Protein AF-A0A7C5WTH0-F1 (afdb_monomer_lite)

Structure (mmCIF, N/CA/C/O backbone):
data_AF-A0A7C5WTH0-F1
#
_entry.id   AF-A0A7C5WTH0-F1
#
loop_
_atom_site.group_PDB
_atom_site.id
_atom_site.type_symbol
_atom_site.label_atom_id
_atom_site.label_alt_id
_atom_site.label_comp_id
_atom_site.label_asym_id
_atom_site.label_entity_id
_atom_site.label_seq_id
_atom_site.pdbx_PDB_ins_code
_atom_site.Cartn_x
_atom_site.Cartn_y
_atom_site.Cartn_z
_atom_site.occupancy
_atom_site.B_iso_or_equiv
_atom_site.auth_seq_id
_atom_site.auth_comp_id
_atom_site.auth_asym_id
_atom_site.auth_atom_id
_atom_site.pdbx_PDB_model_num
ATOM 1 N N . MET A 1 1 ? 43.660 -4.770 -31.648 1.00 60.31 1 MET A N 1
ATOM 2 C CA . MET A 1 1 ? 43.127 -5.489 -30.465 1.00 60.31 1 MET A CA 1
ATOM 3 C C . MET A 1 1 ? 42.902 -4.572 -29.257 1.00 60.31 1 MET A C 1
ATOM 5 O O . MET A 1 1 ? 41.754 -4.404 -28.886 1.00 60.31 1 MET A O 1
ATOM 9 N N . ARG A 1 2 ? 43.913 -3.871 -28.709 1.00 62.16 2 ARG A N 1
ATOM 10 C CA . ARG A 1 2 ? 43.739 -2.912 -27.582 1.00 62.16 2 ARG A CA 1
ATOM 11 C C . ARG A 1 2 ? 42.656 -1.836 -27.797 1.00 62.16 2 ARG A C 1
ATOM 13 O O . ARG A 1 2 ? 41.856 -1.600 -26.903 1.00 62.16 2 ARG A O 1
ATOM 20 N N . LYS A 1 3 ? 42.592 -1.231 -28.993 1.00 58.28 3 LYS A N 1
ATOM 21 C CA . LYS A 1 3 ? 41.564 -0.225 -29.331 1.00 58.28 3 LYS A CA 1
ATOM 22 C C . LYS A 1 3 ? 40.144 -0.807 -29.359 1.00 58.28 3 LYS A C 1
ATOM 24 O O . LYS A 1 3 ? 39.241 -0.133 -28.889 1.00 58.28 3 LYS A O 1
ATOM 29 N N . MET A 1 4 ? 39.978 -2.052 -29.827 1.00 62.91 4 MET A N 1
ATOM 30 C CA . MET A 1 4 ? 38.688 -2.768 -29.861 1.00 62.91 4 MET A CA 1
ATOM 31 C C . MET A 1 4 ? 38.230 -3.197 -28.459 1.00 62.91 4 MET A C 1
ATOM 33 O O . MET A 1 4 ? 37.045 -3.140 -28.158 1.00 62.91 4 MET A O 1
ATOM 37 N N . ILE A 1 5 ? 39.172 -3.554 -27.576 1.00 69.75 5 ILE A N 1
ATOM 38 C CA . ILE A 1 5 ? 38.886 -3.855 -26.163 1.00 69.75 5 ILE A CA 1
ATOM 39 C C . ILE A 1 5 ? 38.426 -2.587 -25.426 1.00 69.75 5 ILE A C 1
ATOM 41 O O . ILE A 1 5 ? 37.451 -2.634 -24.683 1.00 69.75 5 ILE A O 1
ATOM 45 N N . LEU A 1 6 ? 39.066 -1.437 -25.678 1.00 64.88 6 LEU A N 1
ATOM 46 C CA . LEU A 1 6 ? 38.648 -0.160 -25.088 1.00 64.88 6 LEU A CA 1
ATOM 47 C C . LEU A 1 6 ? 37.263 0.302 -25.568 1.00 64.88 6 LEU A C 1
ATOM 49 O O . LEU A 1 6 ? 36.499 0.825 -24.763 1.00 64.88 6 LEU A O 1
ATOM 53 N N . THR A 1 7 ? 36.918 0.103 -26.846 1.00 69.19 7 THR A N 1
ATOM 54 C CA . THR A 1 7 ? 35.583 0.476 -27.357 1.00 69.19 7 THR A CA 1
ATOM 55 C C . THR A 1 7 ? 34.490 -0.439 -26.812 1.00 69.19 7 THR A C 1
ATOM 57 O O . THR A 1 7 ? 33.424 0.048 -26.444 1.00 69.19 7 THR A O 1
ATOM 60 N N . GLY A 1 8 ? 34.763 -1.744 -26.692 1.00 68.75 8 GLY A N 1
ATOM 61 C CA . GLY A 1 8 ? 33.838 -2.692 -26.067 1.00 68.75 8 GLY A CA 1
ATOM 62 C C . GLY A 1 8 ? 33.584 -2.383 -24.588 1.00 68.75 8 GLY A C 1
ATOM 63 O O . GLY A 1 8 ? 32.438 -2.398 -24.148 1.00 68.75 8 GLY A O 1
ATOM 64 N N . LEU A 1 9 ? 34.628 -2.019 -23.834 1.00 73.75 9 LEU A N 1
ATOM 65 C CA . LEU A 1 9 ? 34.502 -1.667 -22.416 1.00 73.75 9 LEU A CA 1
ATOM 66 C C . LEU A 1 9 ? 33.689 -0.378 -22.197 1.00 73.75 9 LEU A C 1
ATOM 68 O O . LEU A 1 9 ? 32.889 -0.311 -21.265 1.00 73.75 9 LEU A O 1
ATOM 72 N N . LEU A 1 10 ? 33.846 0.624 -23.070 1.00 72.06 10 LEU A N 1
ATOM 73 C CA . LEU A 1 10 ? 33.087 1.877 -22.987 1.00 72.06 10 LEU A CA 1
ATOM 74 C C . LEU A 1 10 ? 31.585 1.666 -23.253 1.00 72.06 10 LEU A C 1
ATOM 76 O O . LEU A 1 10 ? 30.747 2.274 -22.588 1.00 72.06 10 LEU A O 1
ATOM 80 N N . LEU A 1 11 ? 31.240 0.782 -24.198 1.00 71.00 11 LEU A N 1
ATOM 81 C CA . LEU A 1 11 ? 29.849 0.474 -24.545 1.00 71.00 11 LEU A CA 1
ATOM 82 C C . LEU A 1 11 ? 29.130 -0.285 -23.413 1.00 71.00 11 LEU A C 1
ATOM 84 O O . LEU A 1 11 ? 27.972 0.000 -23.101 1.00 71.00 11 LEU A O 1
ATOM 88 N N . VAL A 1 12 ? 29.830 -1.202 -22.738 1.00 73.00 12 VAL A N 1
ATOM 89 C CA . VAL A 1 12 ? 29.290 -1.931 -21.576 1.00 73.00 12 VAL A CA 1
ATOM 90 C C . VAL A 1 12 ? 29.013 -0.984 -20.399 1.00 73.00 12 VAL A C 1
ATOM 92 O O . VAL A 1 12 ? 27.965 -1.100 -19.764 1.00 73.00 12 VAL A O 1
ATOM 95 N N . LEU A 1 13 ? 29.886 0.000 -20.146 1.00 70.94 13 LEU A N 1
ATOM 96 C CA . LEU A 1 13 ? 29.694 0.992 -19.075 1.00 70.94 13 LEU A CA 1
ATOM 97 C C . LEU A 1 13 ? 28.520 1.952 -19.326 1.00 70.94 13 LEU A C 1
ATOM 99 O O . LEU A 1 13 ? 27.831 2.339 -18.386 1.00 70.94 13 LEU A O 1
ATOM 103 N N . ALA A 1 14 ? 28.275 2.341 -20.579 1.00 70.50 14 ALA A N 1
ATOM 104 C CA . ALA A 1 14 ? 27.148 3.215 -20.908 1.00 70.50 14 ALA A CA 1
ATOM 105 C C . ALA A 1 14 ? 25.796 2.521 -20.669 1.00 70.50 14 ALA A C 1
ATOM 107 O O . ALA A 1 14 ? 24.838 3.147 -20.217 1.00 70.50 14 ALA A O 1
ATOM 108 N N . THR A 1 15 ? 25.731 1.212 -20.921 1.00 72.50 15 THR A N 1
ATOM 109 C CA . THR A 1 15 ? 24.485 0.445 -20.805 1.00 72.50 15 THR A CA 1
ATOM 110 C C . THR A 1 15 ? 24.061 0.271 -19.341 1.00 72.50 15 THR A C 1
ATOM 112 O O . THR A 1 15 ? 22.881 0.407 -19.019 1.00 72.50 15 THR A O 1
ATOM 115 N N . SER A 1 16 ? 25.006 0.032 -18.423 1.00 73.06 16 SER A N 1
ATOM 116 C CA . SER A 1 16 ? 24.707 -0.141 -16.991 1.00 73.06 16 SER A CA 1
ATOM 117 C C . SER A 1 16 ? 24.170 1.134 -16.328 1.00 73.06 16 SER A C 1
ATOM 119 O O . SER A 1 16 ? 23.262 1.055 -15.498 1.00 73.06 16 SER A O 1
ATOM 121 N N . ALA A 1 17 ? 24.659 2.310 -16.733 1.00 74.44 17 ALA A N 1
ATOM 122 C CA . ALA A 1 17 ? 24.171 3.594 -16.231 1.00 74.44 17 ALA A CA 1
ATOM 123 C C . ALA A 1 17 ? 22.695 3.847 -16.599 1.00 74.44 17 ALA A C 1
ATOM 125 O O . ALA A 1 17 ? 21.918 4.321 -15.766 1.00 74.44 17 ALA A O 1
ATOM 126 N N . SER A 1 18 ? 22.278 3.482 -17.817 1.00 78.94 18 SER A N 1
ATOM 127 C CA . SER A 1 18 ? 20.880 3.610 -18.244 1.00 78.94 18 SER A CA 1
ATOM 128 C C . SER A 1 18 ? 19.937 2.731 -17.418 1.00 78.94 18 SER A C 1
ATOM 130 O O . SER A 1 18 ? 18.893 3.217 -16.979 1.00 78.94 18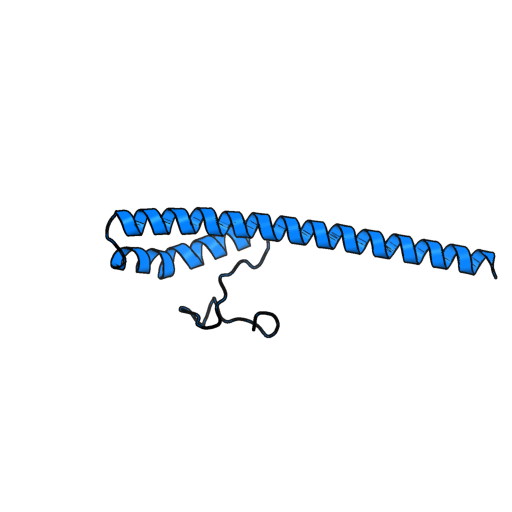 SER A O 1
ATOM 132 N N . PHE A 1 19 ? 20.315 1.481 -17.131 1.00 79.06 19 PHE A N 1
ATOM 133 C CA . PHE A 1 19 ? 19.505 0.587 -16.292 1.00 79.06 19 PHE A CA 1
ATOM 134 C C . PHE A 1 19 ? 19.305 1.127 -14.873 1.00 79.06 19 PHE A C 1
ATOM 136 O O . PHE A 1 19 ? 18.183 1.102 -14.368 1.00 79.06 19 PHE A O 1
ATOM 143 N N . ALA A 1 20 ? 20.362 1.658 -14.250 1.00 82.56 20 ALA A N 1
ATOM 144 C CA . ALA A 1 20 ? 20.267 2.253 -12.918 1.00 82.56 20 ALA A CA 1
ATOM 145 C C . ALA A 1 20 ? 19.288 3.442 -12.895 1.00 82.56 20 ALA A C 1
ATOM 147 O O . ALA A 1 20 ? 18.431 3.523 -12.017 1.00 82.56 20 ALA A O 1
ATOM 148 N N . SER A 1 21 ? 19.356 4.322 -13.900 1.00 86.25 21 SER A N 1
ATOM 149 C CA . SER A 1 21 ? 18.462 5.486 -13.992 1.00 86.25 21 SER A CA 1
ATOM 150 C C . SER A 1 21 ? 16.986 5.112 -14.183 1.00 86.25 21 SER A C 1
ATOM 152 O O . SER A 1 21 ? 16.100 5.744 -13.606 1.00 86.25 21 SER A O 1
ATOM 154 N N . GLU A 1 22 ? 16.713 4.059 -14.956 1.00 91.81 22 GLU A N 1
ATOM 155 C CA . GLU A 1 22 ? 15.357 3.568 -15.193 1.00 91.81 22 GLU A CA 1
ATOM 156 C C . GLU A 1 22 ? 14.783 2.890 -13.943 1.00 91.81 22 GLU A C 1
ATOM 158 O O . GLU A 1 22 ? 13.616 3.102 -13.612 1.00 91.81 22 GLU A O 1
ATOM 163 N N . LEU A 1 23 ? 15.601 2.135 -13.201 1.00 92.88 23 LEU A N 1
ATOM 164 C CA . LEU A 1 23 ? 15.189 1.552 -11.925 1.00 92.88 23 LEU A CA 1
ATOM 165 C C . LEU A 1 23 ? 14.789 2.643 -10.924 1.00 92.88 23 LEU A C 1
ATOM 167 O O . LEU A 1 23 ? 13.683 2.594 -10.391 1.00 92.88 23 LEU A O 1
ATOM 171 N N . SER A 1 24 ? 15.624 3.671 -10.742 1.00 94.75 24 SER A N 1
ATOM 172 C CA . SER A 1 24 ? 15.309 4.785 -9.839 1.00 94.75 24 SER A CA 1
ATOM 173 C C . SER A 1 24 ? 14.029 5.524 -10.242 1.00 94.75 24 SER A C 1
ATOM 175 O O . SER A 1 24 ? 13.243 5.923 -9.382 1.00 94.75 24 SER A O 1
ATOM 177 N N . ARG A 1 25 ? 13.767 5.679 -11.547 1.00 94.88 25 ARG A N 1
ATOM 178 C CA . ARG A 1 25 ? 12.515 6.273 -12.038 1.00 94.88 25 ARG A CA 1
ATOM 179 C C . ARG A 1 25 ? 11.300 5.415 -11.678 1.00 94.88 25 ARG A C 1
ATOM 181 O O . ARG A 1 25 ? 10.282 5.952 -11.242 1.00 94.88 25 ARG A O 1
ATOM 188 N N . ARG A 1 26 ? 11.397 4.091 -11.833 1.00 94.81 26 ARG A N 1
ATOM 189 C CA . ARG A 1 26 ? 10.327 3.155 -11.450 1.00 94.81 26 ARG A CA 1
ATOM 190 C C . ARG A 1 26 ? 10.087 3.159 -9.946 1.00 94.81 26 ARG A C 1
ATOM 192 O O . ARG A 1 26 ? 8.938 3.186 -9.526 1.00 94.81 26 ARG A O 1
ATOM 199 N N . GLU A 1 27 ? 11.137 3.195 -9.134 1.00 95.25 27 GLU A N 1
ATOM 200 C CA . GLU A 1 27 ? 11.012 3.302 -7.676 1.00 95.25 27 GLU A CA 1
ATOM 201 C C . GLU A 1 27 ? 10.278 4.583 -7.262 1.00 95.25 27 GLU A C 1
ATOM 203 O O . GLU A 1 27 ? 9.351 4.533 -6.453 1.00 95.25 27 GLU A O 1
ATOM 208 N N . GLN A 1 28 ? 10.628 5.724 -7.860 1.00 96.94 28 GLN A N 1
ATOM 209 C CA . GLN A 1 28 ? 9.950 6.994 -7.593 1.00 96.94 28 GLN A CA 1
ATOM 210 C C . GLN A 1 28 ? 8.469 6.946 -7.983 1.00 96.94 28 GLN A C 1
ATOM 212 O O . GLN A 1 28 ? 7.612 7.331 -7.186 1.00 96.94 28 GLN A O 1
ATOM 217 N N . ALA A 1 29 ? 8.149 6.424 -9.168 1.00 96.06 29 ALA A N 1
ATOM 218 C CA . ALA A 1 29 ? 6.762 6.261 -9.592 1.00 96.06 29 ALA A CA 1
ATOM 219 C C . ALA A 1 29 ? 5.991 5.289 -8.667 1.00 96.06 29 ALA A C 1
ATOM 221 O O . ALA A 1 29 ? 4.842 5.557 -8.312 1.00 96.06 29 ALA A O 1
ATOM 222 N N . ALA A 1 30 ? 6.637 4.234 -8.152 1.00 96.25 30 ALA A N 1
ATOM 223 C CA . ALA A 1 30 ? 6.040 3.315 -7.175 1.00 96.25 30 ALA A CA 1
ATOM 224 C C . ALA A 1 30 ? 5.679 3.996 -5.869 1.00 96.25 30 ALA A C 1
ATOM 226 O O . ALA A 1 30 ? 4.579 3.811 -5.335 1.00 96.25 30 ALA A O 1
ATOM 227 N N . GLN A 1 31 ? 6.601 4.809 -5.364 1.00 96.62 31 GLN A N 1
ATOM 228 C CA . GLN A 1 31 ? 6.387 5.581 -4.155 1.00 96.62 31 GLN A CA 1
ATOM 229 C C . GLN A 1 31 ? 5.229 6.564 -4.336 1.00 96.62 31 GLN A C 1
ATOM 231 O O . GLN A 1 31 ? 4.379 6.655 -3.453 1.00 96.62 31 GLN A O 1
ATOM 236 N N . GLN A 1 32 ? 5.139 7.240 -5.483 1.00 97.25 32 GLN A N 1
ATOM 237 C CA . GLN A 1 32 ? 4.058 8.186 -5.777 1.00 97.25 32 GLN A CA 1
ATOM 238 C C . GLN A 1 32 ? 2.680 7.511 -5.775 1.00 97.25 32 GLN A C 1
ATOM 240 O O . GLN A 1 32 ? 1.779 7.956 -5.057 1.00 97.25 32 GLN A O 1
ATOM 245 N N . VAL A 1 33 ? 2.520 6.401 -6.502 1.00 97.81 33 VAL A N 1
ATOM 246 C CA . VAL 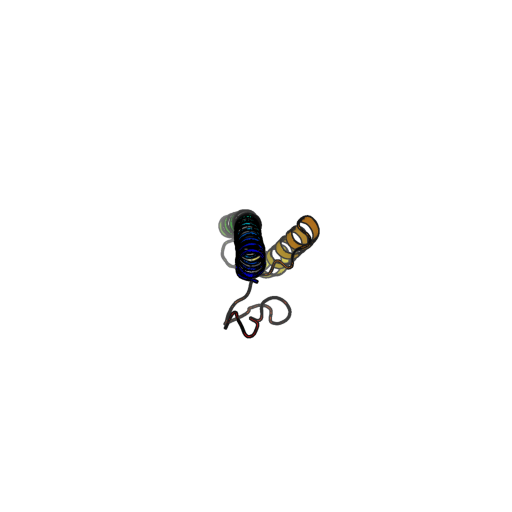A 1 33 ? 1.242 5.667 -6.561 1.00 97.81 33 VAL A CA 1
ATOM 247 C C . VAL A 1 33 ? 0.868 5.103 -5.185 1.00 97.81 33 VAL A C 1
ATOM 249 O O . VAL A 1 33 ? -0.286 5.184 -4.757 1.00 97.81 33 VAL A O 1
ATOM 252 N N . THR A 1 34 ? 1.850 4.603 -4.431 1.00 96.12 34 THR A N 1
ATOM 253 C CA . THR A 1 34 ? 1.627 4.096 -3.067 1.00 96.12 34 THR A CA 1
ATOM 254 C C . THR A 1 34 ? 1.206 5.210 -2.106 1.00 96.12 34 THR A C 1
ATOM 256 O O . THR A 1 34 ? 0.284 5.030 -1.306 1.00 96.12 34 THR A O 1
ATOM 259 N N . GLN A 1 35 ? 1.823 6.391 -2.193 1.00 97.25 35 GLN A N 1
ATOM 260 C CA . GLN A 1 35 ? 1.425 7.559 -1.402 1.00 97.25 35 GLN A CA 1
ATOM 261 C C . GLN A 1 35 ? 0.003 8.013 -1.743 1.00 97.25 35 GLN A C 1
ATOM 263 O O . GLN A 1 35 ? -0.763 8.360 -0.839 1.00 97.25 35 GLN A O 1
ATOM 268 N N . GLN A 1 36 ? -0.382 7.966 -3.020 1.00 97.19 36 GLN A N 1
ATOM 269 C CA . GLN A 1 36 ? -1.746 8.267 -3.448 1.00 97.19 36 GLN A CA 1
ATOM 270 C C . GLN A 1 36 ? -2.754 7.286 -2.835 1.00 97.19 36 GLN A C 1
ATOM 272 O O . GLN A 1 36 ? -3.754 7.734 -2.263 1.00 97.19 36 GLN A O 1
ATOM 277 N N . LEU A 1 37 ? -2.466 5.979 -2.867 1.00 97.19 37 LEU A N 1
ATOM 278 C CA . LEU A 1 37 ? -3.292 4.959 -2.212 1.00 97.19 37 LEU A CA 1
ATOM 279 C C . LEU A 1 37 ? -3.451 5.246 -0.715 1.00 97.19 37 LEU A C 1
ATOM 281 O O . LEU A 1 37 ? -4.572 5.273 -0.204 1.00 97.19 37 LEU A O 1
ATOM 285 N N . LEU A 1 38 ? -2.341 5.490 -0.011 1.00 96.25 38 LEU A N 1
ATOM 286 C CA . LEU A 1 38 ? -2.343 5.763 1.428 1.00 96.25 38 LEU A CA 1
ATOM 287 C C . LEU A 1 38 ? -3.141 7.021 1.773 1.00 96.25 38 LEU A C 1
ATOM 289 O O . LEU A 1 38 ? -3.915 7.011 2.732 1.00 96.25 38 LEU A O 1
ATOM 293 N N . LYS A 1 39 ? -2.990 8.094 0.992 1.00 97.69 39 LYS A N 1
ATOM 294 C CA . LYS A 1 39 ? -3.705 9.353 1.215 1.00 97.69 39 LYS A CA 1
ATOM 295 C C . LYS A 1 39 ? -5.210 9.183 1.023 1.00 97.69 39 LYS A C 1
ATOM 297 O O . LYS A 1 39 ? -5.979 9.618 1.880 1.00 97.69 39 LYS A O 1
ATOM 302 N N . GLN A 1 4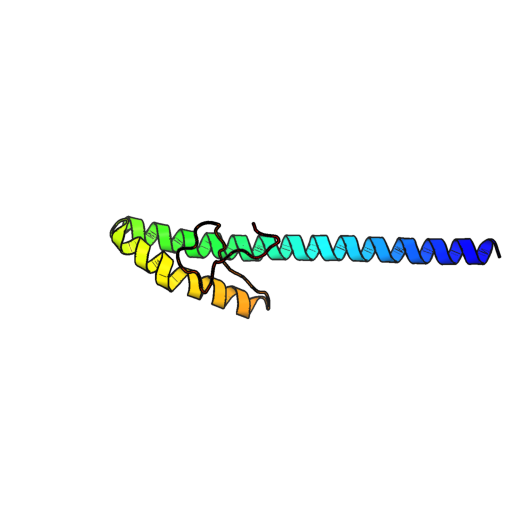0 ? -5.629 8.539 -0.067 1.00 97.00 40 GLN A N 1
ATOM 303 C CA . GLN A 1 40 ? -7.047 8.323 -0.367 1.00 97.00 40 GLN A CA 1
ATOM 304 C C . GLN A 1 40 ? -7.700 7.402 0.670 1.00 97.00 40 GLN A C 1
ATOM 306 O O . GLN A 1 40 ? -8.675 7.791 1.318 1.00 97.00 40 GLN A O 1
ATOM 311 N N . LEU A 1 41 ? -7.118 6.221 0.894 1.00 96.12 41 LEU A N 1
ATOM 312 C CA . LEU A 1 41 ? -7.669 5.236 1.820 1.00 96.12 41 LEU A CA 1
ATOM 313 C C . LEU A 1 41 ? -7.615 5.721 3.274 1.00 96.12 41 LEU A C 1
ATOM 315 O O . LEU A 1 41 ? -8.570 5.544 4.027 1.00 96.12 41 LEU A O 1
ATOM 319 N N . GLY A 1 42 ? -6.515 6.360 3.677 1.00 95.56 42 GLY A N 1
ATOM 320 C CA . GLY A 1 42 ? -6.361 6.923 5.016 1.00 95.56 42 GLY A CA 1
ATOM 321 C C . GLY A 1 42 ? -7.358 8.047 5.299 1.00 95.56 42 GLY A C 1
ATOM 322 O O . GLY A 1 42 ? -7.875 8.133 6.412 1.00 95.56 42 GLY A O 1
ATOM 323 N N . GLY A 1 43 ? -7.676 8.875 4.298 1.00 97.00 43 GLY A N 1
ATOM 324 C CA . GLY A 1 43 ? -8.727 9.890 4.395 1.00 97.00 43 GLY A CA 1
ATOM 325 C C . GLY A 1 43 ? -10.105 9.272 4.633 1.00 97.00 43 GLY A C 1
ATOM 326 O O . GLY A 1 43 ? -10.776 9.629 5.600 1.00 97.00 43 GLY A O 1
ATOM 327 N N . GLN A 1 44 ? -10.484 8.287 3.815 1.00 96.44 44 GLN A N 1
ATOM 328 C CA . GLN A 1 44 ? -11.749 7.557 3.964 1.00 96.44 44 GLN A CA 1
ATOM 329 C C . GLN A 1 44 ? -11.853 6.850 5.320 1.00 96.44 44 GLN A C 1
ATOM 331 O O . GLN A 1 44 ? -12.893 6.899 5.974 1.00 96.44 44 GLN A O 1
ATOM 336 N N . LEU A 1 45 ? -10.761 6.228 5.776 1.00 96.00 45 LEU A N 1
ATOM 337 C CA . LEU A 1 45 ? -10.716 5.551 7.067 1.00 96.00 45 LEU A CA 1
ATOM 338 C C . LEU A 1 45 ? -10.942 6.532 8.219 1.00 96.00 45 LEU A C 1
ATOM 340 O O . LEU A 1 45 ? -11.753 6.258 9.098 1.00 96.00 45 LEU A O 1
ATOM 344 N N . LYS A 1 46 ? -10.264 7.687 8.204 1.00 96.81 46 LYS A N 1
ATOM 345 C CA . LYS A 1 46 ? -10.441 8.729 9.227 1.00 96.81 46 LYS A CA 1
ATOM 346 C C . LYS A 1 46 ? -11.876 9.251 9.256 1.00 96.81 46 LYS A C 1
ATOM 348 O O . LYS A 1 46 ? -12.445 9.360 10.337 1.00 96.81 46 LYS A O 1
ATOM 353 N N . GLN A 1 47 ? -12.468 9.509 8.091 1.00 97.00 47 GLN A N 1
ATOM 354 C CA . GLN A 1 47 ? -13.860 9.950 7.988 1.00 97.00 47 GLN A CA 1
ATOM 355 C C . GLN A 1 47 ? -14.829 8.904 8.558 1.00 97.00 47 GLN A C 1
ATOM 357 O O . GLN A 1 47 ? -15.688 9.241 9.367 1.00 97.00 47 GLN A O 1
ATOM 362 N N . ALA A 1 48 ? -14.659 7.625 8.209 1.00 96.88 48 ALA A N 1
ATOM 363 C CA . ALA A 1 48 ? -15.505 6.552 8.733 1.00 96.88 48 ALA A CA 1
ATOM 364 C C . ALA A 1 48 ? -15.364 6.378 10.253 1.00 96.88 48 ALA A C 1
ATOM 366 O O . ALA A 1 48 ? -16.366 6.210 10.950 1.00 96.88 48 ALA A O 1
ATOM 367 N N . MET A 1 49 ? -14.134 6.472 10.768 1.00 96.75 49 MET A N 1
ATOM 368 C CA . MET A 1 49 ? -13.857 6.446 12.206 1.00 96.75 49 MET A CA 1
ATOM 369 C C . MET A 1 49 ? -14.539 7.604 12.940 1.00 96.75 49 MET A C 1
ATOM 371 O O . MET A 1 49 ? -15.103 7.391 14.008 1.00 96.75 49 MET A O 1
ATOM 375 N N . GLN A 1 50 ? -14.517 8.813 12.375 1.00 97.06 50 GLN A N 1
ATOM 376 C CA . GLN A 1 50 ? -15.196 9.976 12.954 1.00 97.06 50 GLN A CA 1
ATOM 377 C C . GLN A 1 50 ? -16.723 9.838 12.908 1.00 97.06 50 GLN A C 1
ATOM 379 O O . GLN A 1 50 ? -17.396 10.245 13.848 1.00 97.06 50 GLN A O 1
ATOM 384 N N . ALA A 1 51 ? -17.267 9.249 11.840 1.00 95.94 51 ALA A N 1
ATOM 385 C CA . ALA A 1 51 ? -18.709 9.134 11.635 1.00 95.94 51 ALA A CA 1
ATOM 386 C C . ALA A 1 51 ? -19.381 8.038 12.480 1.00 95.94 51 ALA A C 1
ATOM 388 O O . ALA A 1 51 ? -20.542 8.180 12.849 1.00 95.94 51 ALA A O 1
ATOM 389 N N . GLY A 1 52 ? -18.692 6.931 12.768 1.00 93.62 52 GLY A N 1
ATOM 390 C CA . GLY A 1 52 ? -19.291 5.827 13.533 1.00 93.62 52 GLY A CA 1
ATOM 391 C C . GLY A 1 52 ? -18.291 4.850 14.136 1.00 93.62 52 GLY A C 1
ATOM 392 O O . GLY A 1 52 ? -18.606 3.680 14.350 1.00 93.62 52 GLY A O 1
ATOM 393 N N . GLY A 1 53 ? -17.071 5.316 14.398 1.00 95.19 53 GLY A N 1
ATOM 394 C CA . GLY A 1 53 ? -16.061 4.556 15.118 1.00 95.19 53 GLY A CA 1
ATOM 395 C C . GLY A 1 53 ? -15.536 3.320 14.373 1.00 95.19 53 GLY A C 1
ATOM 396 O O . GLY A 1 53 ? -15.663 3.201 13.148 1.00 95.19 53 GLY A O 1
ATOM 397 N N . PRO A 1 54 ? -14.926 2.376 15.116 1.00 94.38 54 PRO A N 1
ATOM 398 C CA . PRO A 1 54 ? -14.290 1.187 14.550 1.00 94.38 54 PRO A CA 1
ATOM 399 C C . PRO A 1 54 ? -15.213 0.318 13.690 1.00 94.38 54 PRO A C 1
ATOM 401 O O . PRO A 1 54 ? -14.755 -0.245 12.699 1.00 94.38 54 PRO A O 1
ATOM 404 N N . ALA A 1 55 ? -16.502 0.225 14.031 1.00 93.62 55 ALA A N 1
ATOM 405 C CA . ALA A 1 55 ? -17.461 -0.585 13.281 1.00 93.62 55 ALA A CA 1
ATOM 406 C C . ALA A 1 55 ? -17.608 -0.090 11.831 1.00 93.62 55 ALA A C 1
ATOM 408 O O . ALA A 1 55 ? -17.516 -0.882 10.893 1.00 93.62 55 ALA A O 1
ATOM 409 N N . ASN A 1 56 ? -17.721 1.226 11.628 1.00 93.88 56 ASN A N 1
ATOM 410 C CA . ASN A 1 56 ? -17.812 1.811 10.287 1.00 93.88 56 ASN A CA 1
ATOM 411 C C . ASN A 1 56 ? -16.503 1.679 9.495 1.00 93.88 56 ASN A C 1
ATOM 413 O O . ASN A 1 56 ? -16.518 1.484 8.278 1.00 93.88 56 ASN A O 1
ATOM 417 N N . ALA A 1 57 ? -15.356 1.726 10.172 1.00 93.19 57 ALA A N 1
ATOM 418 C CA . ALA A 1 57 ? -14.050 1.556 9.541 1.00 93.19 57 ALA A CA 1
ATOM 419 C C . ALA A 1 57 ? -13.813 0.153 8.949 1.00 93.19 57 ALA A C 1
ATOM 421 O O . ALA A 1 57 ? -12.997 0.003 8.031 1.00 93.19 57 ALA A O 1
ATOM 422 N N . ILE A 1 58 ? -14.537 -0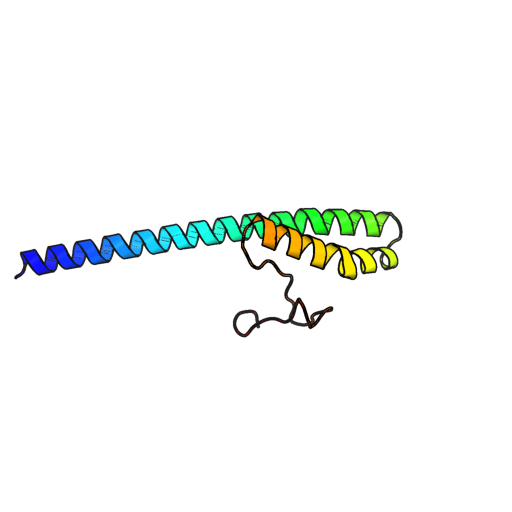.872 9.413 1.00 92.62 58 ILE A N 1
ATOM 423 C CA . ILE A 1 58 ? -14.465 -2.225 8.839 1.00 92.62 58 ILE A CA 1
ATOM 424 C C . ILE A 1 58 ? -14.900 -2.203 7.369 1.00 92.62 58 ILE A C 1
ATOM 426 O O . ILE A 1 58 ? -14.224 -2.799 6.528 1.00 92.62 58 ILE A O 1
ATOM 430 N N . ASN A 1 59 ? -15.963 -1.463 7.036 1.00 91.06 59 ASN A N 1
ATOM 431 C CA . ASN A 1 59 ? -16.447 -1.349 5.657 1.00 91.06 59 ASN A CA 1
ATOM 432 C C . ASN A 1 59 ? -15.413 -0.677 4.746 1.00 91.06 59 ASN A C 1
ATOM 434 O O . ASN A 1 59 ? -15.202 -1.128 3.622 1.00 91.06 59 ASN A O 1
ATOM 438 N N . ILE A 1 60 ? -14.672 0.314 5.255 1.00 94.44 60 ILE A N 1
ATOM 439 C CA . ILE A 1 60 ? -13.558 0.924 4.513 1.00 94.44 60 ILE A CA 1
ATOM 440 C C . ILE A 1 60 ? -12.478 -0.112 4.195 1.00 94.44 60 ILE A C 1
ATOM 442 O O . ILE A 1 60 ? -12.000 -0.194 3.065 1.00 94.44 60 ILE A O 1
ATOM 446 N N . CYS A 1 61 ? -12.110 -0.942 5.171 1.00 89.06 61 CYS A N 1
ATOM 447 C CA . CYS A 1 61 ? -11.104 -1.981 4.968 1.00 89.06 61 CYS A CA 1
ATOM 448 C C . CYS A 1 61 ? -11.568 -3.090 4.011 1.00 89.06 61 CYS A C 1
ATOM 450 O O . CYS A 1 61 ? -10.732 -3.654 3.307 1.00 89.06 61 CYS A O 1
ATOM 452 N N . ARG A 1 62 ? -12.865 -3.422 4.017 1.00 90.56 62 ARG A N 1
ATOM 453 C CA . ARG A 1 62 ? -13.450 -4.521 3.236 1.00 90.56 62 ARG A CA 1
ATOM 454 C C . ARG A 1 62 ? -13.767 -4.126 1.795 1.00 90.56 62 ARG A C 1
ATOM 456 O O . ARG A 1 62 ? -13.538 -4.929 0.901 1.00 90.56 62 ARG A O 1
ATOM 463 N N . GLU A 1 63 ? -14.271 -2.917 1.572 1.00 92.19 63 GLU A N 1
ATOM 464 C CA . GLU A 1 63 ? -14.813 -2.494 0.273 1.00 92.19 63 GLU A CA 1
ATOM 465 C C . GLU A 1 63 ? -13.959 -1.403 -0.376 1.00 92.19 63 GLU A C 1
ATOM 467 O O . GLU A 1 63 ? -13.488 -1.555 -1.503 1.00 92.19 63 GLU A O 1
ATOM 472 N N . ALA A 1 64 ? -13.706 -0.308 0.343 1.00 93.81 64 ALA A N 1
ATOM 473 C CA . ALA A 1 64 ? -13.012 0.843 -0.226 1.00 93.81 64 ALA A CA 1
ATOM 474 C C . ALA A 1 64 ? -11.525 0.555 -0.492 1.00 93.81 64 ALA A C 1
ATOM 476 O O . ALA A 1 64 ? -10.992 0.971 -1.521 1.00 93.81 64 ALA A O 1
ATOM 477 N N . ALA A 1 65 ? -10.858 -0.193 0.394 1.00 94.25 65 ALA A N 1
ATOM 478 C CA . ALA A 1 65 ? -9.450 -0.553 0.241 1.00 94.25 65 ALA A CA 1
ATOM 479 C C . ALA A 1 65 ? -9.149 -1.340 -1.050 1.00 94.25 65 ALA A C 1
ATOM 481 O O . ALA A 1 65 ? -8.307 -0.864 -1.817 1.00 94.25 65 ALA A O 1
ATOM 482 N N . PRO A 1 66 ? -9.800 -2.491 -1.336 1.00 94.38 66 PRO A N 1
ATOM 483 C CA . PRO A 1 66 ? -9.552 -3.210 -2.585 1.00 94.38 66 PRO A CA 1
ATOM 484 C C . PRO A 1 66 ? -9.966 -2.391 -3.812 1.00 94.38 66 PRO A C 1
ATOM 486 O O . PRO A 1 66 ? -9.199 -2.329 -4.765 1.00 94.38 66 PRO A O 1
ATOM 489 N N . LYS A 1 67 ? -11.097 -1.671 -3.761 1.00 95.44 67 LYS A N 1
ATOM 490 C CA . LYS A 1 67 ? -11.560 -0.833 -4.880 1.00 95.44 67 LYS A CA 1
ATOM 491 C C . LYS A 1 67 ? -10.586 0.299 -5.224 1.00 95.44 67 LYS A C 1
ATOM 493 O O . LYS A 1 67 ? -10.373 0.608 -6.391 1.00 95.44 67 LYS A O 1
ATOM 498 N N . THR A 1 68 ? -9.984 0.928 -4.216 1.00 96.12 68 THR A N 1
ATOM 499 C CA . THR A 1 68 ? -9.001 2.004 -4.433 1.00 96.12 68 THR A CA 1
ATOM 500 C C . THR A 1 68 ? -7.704 1.447 -5.012 1.00 96.12 68 THR A C 1
ATOM 502 O O . THR A 1 68 ? -7.138 2.038 -5.927 1.00 96.12 68 THR A O 1
ATOM 505 N N . ALA A 1 69 ? -7.251 0.294 -4.515 1.00 96.19 69 ALA A N 1
ATOM 506 C CA . ALA A 1 69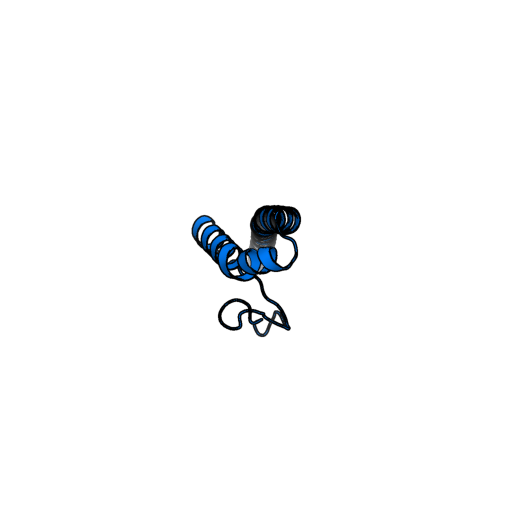 ? -6.067 -0.379 -5.038 1.00 96.19 69 ALA A CA 1
ATOM 507 C C . ALA A 1 69 ? -6.263 -0.831 -6.497 1.00 96.19 69 ALA A C 1
ATOM 509 O O . ALA A 1 69 ? -5.390 -0.593 -7.330 1.00 96.19 69 ALA A O 1
ATOM 510 N N . GLU A 1 70 ? -7.425 -1.398 -6.830 1.00 96.06 70 GLU A N 1
ATOM 511 C CA . GLU A 1 70 ? -7.799 -1.771 -8.200 1.00 96.06 70 GLU A CA 1
ATOM 512 C C . GLU A 1 70 ? -7.833 -0.551 -9.124 1.00 96.06 70 GLU A C 1
ATOM 514 O O . GLU A 1 70 ? -7.193 -0.553 -10.173 1.00 96.06 70 GLU A O 1
ATOM 519 N N . LYS A 1 71 ? -8.507 0.527 -8.706 1.00 97.44 71 LYS A N 1
ATOM 520 C CA . LYS A 1 71 ? -8.561 1.775 -9.473 1.00 97.44 71 LYS A CA 1
ATOM 521 C C . LYS A 1 71 ? -7.159 2.289 -9.811 1.00 97.44 71 LYS A C 1
ATOM 523 O O . LYS A 1 71 ? -6.870 2.547 -10.974 1.00 97.44 71 LYS A O 1
ATOM 528 N N . LEU A 1 72 ? -6.285 2.408 -8.811 1.00 97.69 72 LEU A N 1
ATOM 529 C CA . LEU A 1 72 ? -4.920 2.899 -9.025 1.00 97.69 72 LEU A CA 1
ATOM 530 C C . LEU A 1 72 ? -4.080 1.930 -9.856 1.00 97.69 72 LEU A C 1
ATOM 532 O O . LEU A 1 72 ? -3.213 2.376 -10.605 1.00 97.69 72 LEU A O 1
ATOM 536 N N . SER A 1 73 ? -4.349 0.628 -9.751 1.00 96.94 73 SER A N 1
ATOM 537 C CA . SER A 1 73 ? -3.705 -0.375 -10.595 1.00 96.94 73 SER A CA 1
ATOM 538 C C . SER A 1 73 ? -4.027 -0.141 -12.070 1.00 96.94 73 SER A C 1
ATOM 540 O O . SER A 1 73 ? -3.121 -0.057 -12.898 1.00 96.94 73 SER A O 1
ATOM 542 N N . LEU A 1 74 ? -5.313 0.037 -12.387 1.00 97.06 74 LEU A N 1
ATOM 543 C CA . LEU A 1 74 ? -5.789 0.291 -13.747 1.00 97.06 74 LEU A CA 1
ATOM 544 C C . LEU A 1 74 ? -5.282 1.632 -14.294 1.00 97.06 74 LEU A C 1
ATOM 546 O O . LEU A 1 74 ? -4.830 1.688 -15.432 1.00 97.06 74 LEU A O 1
ATOM 550 N N . GLU A 1 75 ? -5.313 2.694 -13.484 1.00 96.94 75 GLU A N 1
ATOM 551 C CA . GLU A 1 75 ? -4.886 4.040 -13.900 1.00 96.94 75 GLU A CA 1
ATOM 552 C C . GLU A 1 75 ? -3.388 4.123 -14.223 1.00 96.94 75 GLU A C 1
ATOM 554 O O . GLU A 1 75 ? -2.996 4.863 -15.122 1.00 96.94 75 GLU A O 1
ATOM 559 N N . ASN A 1 76 ? -2.548 3.368 -13.508 1.00 94.75 76 ASN A N 1
ATOM 560 C CA . ASN A 1 76 ? -1.092 3.429 -13.667 1.00 94.75 76 ASN A CA 1
ATOM 561 C C . ASN A 1 76 ? -0.527 2.268 -14.503 1.00 94.75 76 ASN A C 1
ATOM 563 O O . ASN A 1 76 ? 0.656 2.273 -14.836 1.00 94.75 76 ASN A O 1
ATOM 567 N N . GLY A 1 77 ? -1.347 1.264 -14.836 1.00 94.88 77 GLY A N 1
ATOM 568 C CA . GLY A 1 77 ? -0.910 0.037 -15.513 1.00 94.88 77 GLY A CA 1
ATOM 569 C C . GLY A 1 77 ? -0.045 -0.871 -14.632 1.00 94.88 77 GLY A C 1
ATOM 570 O O . GLY A 1 77 ? 0.752 -1.657 -15.142 1.00 94.88 77 GLY A O 1
ATOM 571 N N . TRP A 1 78 ? -0.129 -0.717 -13.310 1.00 94.31 78 TRP A N 1
ATOM 572 C CA . TRP A 1 78 ? 0.719 -1.401 -12.331 1.00 94.31 78 TRP A CA 1
ATOM 573 C C . TRP A 1 78 ? -0.125 -2.300 -11.438 1.00 94.31 78 TRP A C 1
ATOM 575 O O . TRP A 1 78 ? -1.300 -2.037 -11.226 1.00 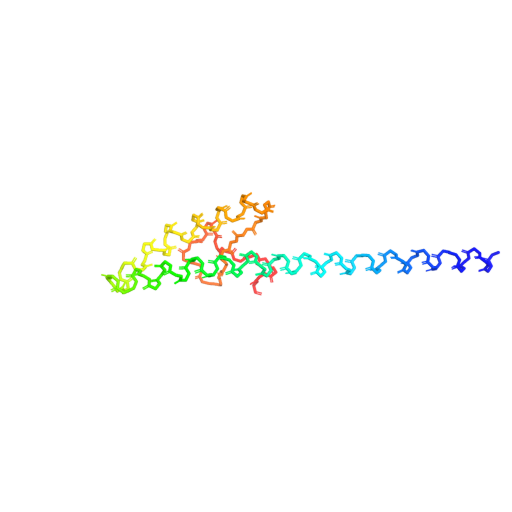94.31 78 TRP A O 1
ATOM 585 N N . ARG A 1 79 ? 0.466 -3.335 -10.838 1.00 93.38 79 ARG A N 1
ATOM 586 C CA . ARG A 1 79 ? -0.214 -4.092 -9.780 1.00 93.38 79 ARG A CA 1
ATOM 587 C C . ARG A 1 79 ? -0.011 -3.386 -8.442 1.00 93.38 79 ARG A C 1
ATOM 589 O O . ARG A 1 79 ? 1.065 -3.473 -7.859 1.00 93.38 79 ARG A O 1
ATOM 596 N N . VAL A 1 80 ? -1.051 -2.730 -7.940 1.00 95.38 80 VAL A N 1
ATOM 597 C CA . VAL A 1 80 ? -1.055 -2.070 -6.631 1.00 95.38 80 VAL A CA 1
ATOM 598 C C . VAL A 1 80 ? -1.910 -2.892 -5.673 1.00 95.38 80 VAL A C 1
ATOM 600 O O . VAL A 1 80 ? -3.094 -3.112 -5.914 1.00 95.38 80 VAL A O 1
ATOM 603 N N . THR A 1 81 ? -1.331 -3.351 -4.565 1.00 93.75 81 THR A N 1
ATOM 604 C CA . THR A 1 81 ? -2.070 -4.104 -3.544 1.00 93.75 81 THR A CA 1
ATOM 605 C C . THR A 1 81 ? -1.548 -3.817 -2.137 1.00 93.75 81 THR A C 1
ATOM 607 O O . THR A 1 81 ? -0.443 -3.312 -1.949 1.00 93.75 81 THR A O 1
ATOM 610 N N . ARG A 1 82 ? -2.369 -4.124 -1.128 1.00 93.88 82 ARG A N 1
ATOM 611 C CA . ARG A 1 82 ? -1.989 -4.083 0.285 1.00 93.88 82 ARG A CA 1
ATOM 612 C C . ARG A 1 82 ? -1.654 -5.492 0.753 1.00 93.88 82 ARG A C 1
ATOM 614 O O . ARG A 1 82 ? -2.564 -6.294 0.955 1.00 93.88 82 ARG A O 1
ATOM 621 N N . VAL A 1 83 ? -0.375 -5.748 0.996 1.00 94.25 83 VAL A N 1
ATOM 622 C CA . VAL A 1 83 ? 0.113 -7.027 1.524 1.00 94.25 83 VAL A CA 1
ATOM 623 C C . VAL A 1 83 ? 0.294 -6.983 3.037 1.00 94.25 83 VAL A C 1
ATOM 625 O O . VAL A 1 83 ? 0.504 -5.924 3.634 1.00 94.25 83 VAL A O 1
ATOM 628 N N . SER A 1 84 ? 0.151 -8.133 3.689 1.00 92.56 84 SER A N 1
ATOM 629 C CA . SER A 1 84 ? 0.428 -8.280 5.117 1.00 92.56 84 SER A CA 1
ATOM 630 C C . SER A 1 84 ? 0.763 -9.724 5.447 1.00 92.56 84 SER A C 1
ATOM 632 O O . SER A 1 84 ? 0.084 -10.628 4.980 1.00 92.56 84 SER A O 1
ATOM 634 N N . ILE A 1 85 ? 1.706 -9.935 6.365 1.00 94.19 85 ILE A N 1
ATOM 635 C CA . ILE A 1 85 ? 1.977 -11.248 6.973 1.00 94.19 85 ILE A CA 1
ATOM 636 C C . ILE A 1 85 ? 0.763 -11.845 7.713 1.00 94.19 85 ILE A C 1
ATOM 638 O O . ILE A 1 85 ? 0.736 -13.034 8.010 1.00 94.19 85 ILE A O 1
ATOM 642 N N . LYS A 1 86 ? -0.255 -11.027 8.017 1.00 92.38 86 LYS A N 1
ATOM 643 C CA . LYS A 1 86 ? -1.545 -11.444 8.588 1.00 92.38 86 LYS A CA 1
ATOM 644 C C . LYS A 1 86 ? -2.682 -10.838 7.753 1.00 92.38 86 LYS A C 1
ATOM 646 O O . LYS A 1 86 ? -3.328 -9.880 8.193 1.00 92.38 86 LYS A O 1
ATOM 651 N N . PRO A 1 87 ? -2.900 -11.326 6.519 1.00 91.00 87 PRO A N 1
ATOM 652 C CA . PRO A 1 87 ? -3.835 -10.700 5.599 1.00 91.00 87 PRO A CA 1
ATOM 653 C C . PRO A 1 87 ? -5.272 -10.889 6.084 1.00 91.00 87 PRO A C 1
ATOM 655 O O . PRO A 1 87 ? -5.694 -11.988 6.425 1.00 91.00 87 PRO A O 1
ATOM 658 N N . ARG A 1 88 ? -6.055 -9.805 6.074 1.00 87.31 88 ARG A N 1
ATOM 659 C CA . ARG A 1 88 ? -7.505 -9.875 6.350 1.00 87.31 88 ARG A CA 1
ATOM 660 C C . ARG A 1 88 ? -8.286 -10.458 5.173 1.00 87.31 88 ARG A C 1
ATOM 662 O O . ARG A 1 88 ? -9.383 -10.964 5.359 1.00 87.31 88 ARG A O 1
ATOM 669 N N . ASN A 1 89 ? -7.723 -10.348 3.972 1.00 87.38 89 ASN A N 1
ATOM 670 C CA . ASN A 1 89 ? -8.248 -10.935 2.751 1.00 87.38 89 ASN A CA 1
ATOM 671 C C . ASN A 1 89 ? -7.114 -11.705 2.062 1.00 87.38 89 ASN A C 1
ATOM 673 O O . ASN A 1 89 ? -6.226 -11.101 1.456 1.00 87.38 89 ASN A O 1
ATOM 677 N N . THR A 1 90 ? -7.139 -13.030 2.187 1.00 91.19 90 THR A N 1
ATOM 678 C CA . THR A 1 90 ? -6.115 -13.937 1.647 1.00 91.19 90 THR A CA 1
ATOM 679 C C . THR A 1 90 ? -6.099 -13.980 0.120 1.00 91.19 90 THR A C 1
ATOM 681 O O . THR A 1 90 ? -5.061 -14.295 -0.457 1.00 91.19 90 THR A O 1
ATOM 684 N N . LEU A 1 91 ? -7.198 -13.612 -0.545 1.00 89.31 91 LEU A N 1
ATOM 685 C CA . LEU A 1 91 ? -7.273 -13.578 -2.007 1.00 89.31 91 LEU A CA 1
ATOM 686 C C . LEU A 1 91 ? -6.538 -12.375 -2.611 1.00 89.31 91 LEU A C 1
ATOM 688 O O . LEU A 1 91 ? -6.124 -12.440 -3.762 1.00 89.31 91 LEU A O 1
ATOM 692 N N . LEU A 1 92 ? -6.382 -11.277 -1.859 1.00 87.88 92 LEU A N 1
ATOM 693 C CA . LEU A 1 92 ? -5.851 -10.012 -2.391 1.00 87.88 92 LEU A CA 1
ATOM 694 C C . LEU A 1 92 ? -4.543 -9.541 -1.740 1.00 87.88 92 LEU A C 1
ATOM 696 O O . LEU A 1 92 ? -3.809 -8.780 -2.365 1.00 87.88 92 LEU A O 1
ATOM 700 N N . GLY A 1 93 ? -4.255 -9.945 -0.497 1.00 91.31 93 GLY A N 1
ATOM 701 C CA . GLY A 1 93 ? -3.176 -9.357 0.313 1.00 91.31 93 GLY A CA 1
ATOM 702 C C . GLY A 1 93 ? -2.151 -10.343 0.867 1.00 91.31 93 GLY A C 1
ATOM 703 O O . GLY A 1 93 ? -1.456 -10.008 1.828 1.00 91.31 93 GLY A O 1
ATOM 704 N N . THR A 1 94 ? -2.086 -11.558 0.322 1.00 94.69 94 THR A N 1
ATOM 705 C CA . THR A 1 94 ? -1.091 -12.557 0.734 1.00 94.69 94 THR A CA 1
ATOM 706 C C . THR A 1 94 ? 0.283 -12.185 0.167 1.00 94.69 94 THR A C 1
ATOM 708 O O . THR A 1 94 ? 0.368 -11.983 -1.044 1.00 94.69 94 THR A O 1
ATOM 711 N N . PRO A 1 95 ? 1.336 -12.099 1.001 1.00 95.31 95 PRO A N 1
ATOM 712 C CA . PRO A 1 95 ? 2.671 -11.753 0.538 1.00 95.31 95 PRO A CA 1
ATOM 713 C C . PRO A 1 95 ? 3.261 -12.872 -0.323 1.00 95.31 95 PRO A C 1
ATOM 715 O O . PRO A 1 95 ? 3.060 -14.067 -0.051 1.00 95.31 95 PRO A O 1
ATOM 718 N N . ASP A 1 96 ? 4.008 -12.491 -1.353 1.00 93.81 96 ASP A N 1
ATOM 719 C CA . ASP A 1 96 ? 4.784 -13.432 -2.159 1.00 93.81 96 ASP A CA 1
ATOM 720 C C . ASP A 1 96 ? 6.051 -13.920 -1.420 1.00 93.81 96 ASP A C 1
ATOM 722 O O . ASP A 1 96 ? 6.138 -13.863 -0.193 1.00 93.81 96 ASP A O 1
ATOM 726 N N . SER A 1 97 ? 6.999 -14.547 -2.119 1.00 94.94 97 SER A N 1
ATOM 727 C CA . SER A 1 97 ? 8.248 -15.019 -1.502 1.00 94.94 97 SER A CA 1
ATOM 728 C C . SER A 1 97 ? 9.232 -13.897 -1.165 1.00 94.94 97 SER A C 1
ATOM 730 O O . SER A 1 97 ? 10.077 -14.093 -0.301 1.00 94.94 97 SER A O 1
ATOM 732 N N . TRP A 1 98 ? 9.160 -12.761 -1.859 1.00 92.88 98 TRP A N 1
ATOM 733 C CA . TRP A 1 98 ? 10.022 -11.600 -1.642 1.00 92.88 98 TRP A CA 1
ATOM 734 C C . TRP A 1 98 ? 9.484 -10.692 -0.525 1.00 92.88 98 TRP A C 1
ATOM 736 O O . TRP A 1 98 ? 10.266 -10.109 0.216 1.00 92.88 98 TRP A O 1
ATOM 746 N N . GLU A 1 99 ? 8.161 -10.607 -0.366 1.00 92.44 99 GLU A N 1
ATOM 747 C CA . GLU A 1 99 ? 7.486 -9.767 0.641 1.00 92.44 99 GLU A CA 1
ATOM 748 C C . GLU A 1 99 ? 7.402 -10.400 2.049 1.00 92.44 99 GLU A C 1
ATOM 750 O O . GLU A 1 99 ? 6.806 -9.801 2.950 1.00 92.44 99 GLU A O 1
ATOM 755 N N . ARG A 1 100 ? 7.919 -11.623 2.232 1.00 85.88 100 ARG A N 1
ATOM 756 C CA . ARG A 1 100 ? 7.855 -12.387 3.491 1.00 85.88 100 ARG A CA 1
ATOM 757 C C . ARG A 1 100 ? 8.965 -12.060 4.478 1.00 85.88 100 ARG A C 1
ATOM 759 O O . ARG A 1 100 ? 10.123 -11.895 4.046 1.00 85.88 100 ARG A O 1
#

Sequence (100 aa):
MRKMILTGLLLVLATSASFASELSRREQAAQQVTQQLLKQLGGQLKQAMQAGGPANAINICREAAPKTAEKLSLENGWRVTRVSIKPRNTLLGTPDSWER

pLDDT: mean 89.55, std 10.27, range [58.28, 97.81]

Foldseek 3Di:
DVVVVVVVVVVVVVVVVVVVVVVVVVVVVVVVLVVVLCVVLVVVLVVQCVVPRPVSSVCSVVPVNVVSQVVSCVVVVHRGAAADPDDPDCVTHDDDPVRD

Secondary structure (DSSP, 8-state):
-HHHHHHHHHHHHHHHHHHHHHHHHHHHHHHHHHHHHHHHHHHHHHHHHHHHHHHHHHHIIIIIHHHHHHHHHHHHTS------SS-SSTTT----SS--

Radius of gyration: 21.27 Å; chains: 1; bounding box: 63×25×46 Å